Protein AF-A0A3N4ZP01-F1 (afdb_monomer)

Foldseek 3Di:
DDPPVPPVVQVVLLVVLLVLLVVLLVLLVVLLVVLVVVLVVVCVVCVPDPLNVLSVVLSVLLNVLSVVLNVLSVVLNVCSVVVHDSVVSLVVSLVVLVVSLVVNLVVLVVSLVVCCVVPVVCNVSSVVSSVSSVVVSVSSVVSSD

Radius of gyration: 19.32 Å; Cα contacts (8 Å, |Δi|>4): 95; chains: 1; bounding box: 47×22×63 Å

pLDDT: mean 72.9, std 6.25, range [49.72, 83.25]

Organism: NCBI:txid154117

Sequence (1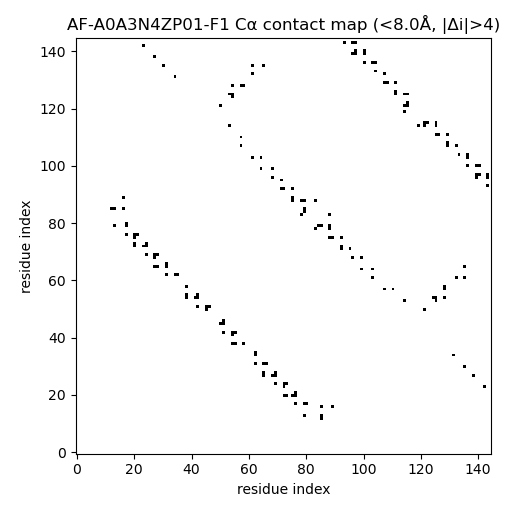45 aa):
MSTADQPDQVDQRAERATRALRTTLLATAGASVALGVLGLLVAVLTSGSSAMWPGVSLFAVGQLVALTAAALTWRGLRRVVAGAAPRTVTTAVRSWLGRLAVAELVLLVTVAGVWLLLRPEAVVAVVACVLVSAQLAALLHVLRR

Solvent-accessible surface area (backbone atoms only — not comparable to full-atom values): 7915 Å² total; per-residue (Å²): 135,84,77,81,71,56,64,67,56,51,54,54,51,47,52,52,51,49,52,52,43,49,51,50,42,51,50,46,51,52,49,48,49,54,50,50,54,50,50,49,51,51,46,64,77,34,68,91,46,97,72,42,63,67,52,52,53,56,46,53,51,49,51,53,52,44,52,51,52,42,51,49,46,51,53,40,46,54,41,43,76,73,69,43,64,54,66,64,43,52,54,50,47,42,54,48,45,54,50,48,35,51,53,49,51,52,51,49,53,51,53,45,51,54,43,46,73,75,40,59,91,46,43,68,56,47,50,51,51,50,54,56,47,48,50,52,37,49,49,45,53,58,75,58,106

Secondary structure (DSSP, 8-state):
---TTHHHHHHHHHHHHHHHHHHHHHHHHHHHHHHHHHHHHHHHHHTTSTTHHHHHHHHHHHHHHHHHHHHHHHHHHHHHHTT--HHHHHHHHHHHHHHHHHHHHHHHHHHHHHHHHH-GGGHHHHHHHHHHHHHHHHHHHHHT-

Nearest PDB structures (foldseek):
  1i49-assembly1_B  TM=3.142E-01  e=9.869E+00  Homo sapiens
  1i4d-assembly1_A  TM=2.568E-01  e=9.370E+00  Homo sapiens

Structure (mmCIF, N/CA/C/O backbone):
data_AF-A0A3N4ZP01-F1
#
_entry.id   AF-A0A3N4ZP01-F1
#
loop_
_atom_site.group_PDB
_atom_site.id
_atom_site.type_symbol
_atom_site.label_atom_id
_atom_site.label_alt_id
_atom_site.label_comp_id
_atom_site.label_asym_id
_atom_site.label_entity_id
_atom_site.label_seq_id
_atom_site.pdbx_PDB_ins_code
_atom_site.Cartn_x
_atom_site.Cartn_y
_atom_site.Cartn_z
_atom_site.occupancy
_atom_site.B_iso_or_equiv
_atom_site.auth_seq_id
_atom_site.auth_comp_id
_atom_site.auth_asym_id
_atom_site.auth_atom_id
_atom_site.pdbx_PDB_model_num
ATOM 1 N N . MET A 1 1 ? -25.469 -11.845 39.339 1.00 49.72 1 MET A N 1
ATOM 2 C CA . MET A 1 1 ? -25.139 -11.627 37.913 1.00 49.72 1 MET A CA 1
ATOM 3 C C . MET A 1 1 ? -24.417 -10.287 37.840 1.00 49.72 1 MET A C 1
ATOM 5 O O . MET A 1 1 ? -25.050 -9.272 38.088 1.00 49.72 1 MET A O 1
ATOM 9 N N . SER A 1 2 ? -23.085 -10.302 37.720 1.00 56.25 2 SER A N 1
ATOM 10 C CA . SER A 1 2 ? -22.217 -9.139 37.981 1.00 56.25 2 SER A CA 1
ATOM 11 C C . SER A 1 2 ? -22.173 -8.183 36.784 1.00 56.25 2 SER A C 1
ATOM 13 O O . 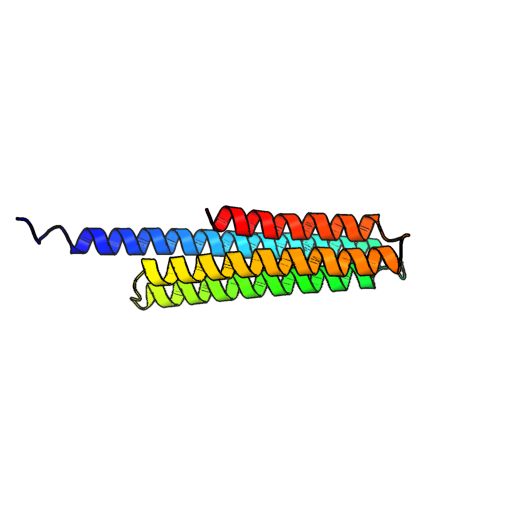SER A 1 2 ? -21.707 -8.561 35.714 1.00 56.25 2 SER A O 1
ATOM 15 N N . THR A 1 3 ? -22.661 -6.956 36.968 1.00 60.62 3 THR A N 1
ATOM 16 C CA . THR A 1 3 ? -22.592 -5.829 36.015 1.00 60.62 3 THR A CA 1
ATOM 17 C C . THR A 1 3 ? -21.357 -4.941 36.222 1.00 60.62 3 THR A C 1
ATOM 19 O O . THR A 1 3 ? -21.141 -4.011 35.452 1.00 60.62 3 THR A O 1
ATOM 22 N N . ALA A 1 4 ? -20.522 -5.231 37.226 1.00 58.31 4 ALA A N 1
ATOM 23 C CA . ALA A 1 4 ? -19.353 -4.419 37.573 1.00 58.31 4 ALA A CA 1
ATOM 24 C C . ALA A 1 4 ? -18.115 -4.676 36.687 1.00 58.31 4 ALA A C 1
ATOM 26 O O . ALA A 1 4 ? -17.191 -3.876 36.699 1.00 58.31 4 ALA A O 1
ATOM 27 N N . ASP A 1 5 ? -18.107 -5.744 35.883 1.00 56.69 5 ASP A N 1
ATOM 28 C CA . ASP A 1 5 ? -16.946 -6.169 35.074 1.00 56.69 5 ASP A CA 1
ATOM 29 C C . ASP A 1 5 ? -16.911 -5.541 33.656 1.00 56.69 5 ASP A C 1
ATOM 31 O O . ASP A 1 5 ? -16.123 -5.914 32.787 1.00 56.69 5 ASP A O 1
ATOM 35 N N . GLN A 1 6 ? -17.824 -4.605 33.374 1.00 62.03 6 GLN A N 1
ATOM 36 C CA . GLN A 1 6 ? -18.043 -4.032 32.042 1.00 62.03 6 GLN A CA 1
ATOM 37 C C . GLN A 1 6 ? -17.146 -2.838 31.640 1.00 62.03 6 GLN A C 1
ATOM 39 O O . GLN A 1 6 ? -16.806 -2.780 30.454 1.00 62.03 6 GLN A O 1
ATOM 44 N N . PRO A 1 7 ? -16.743 -1.902 32.530 1.00 64.06 7 PRO A N 1
ATOM 45 C CA . PRO A 1 7 ? -15.931 -0.750 32.123 1.00 64.06 7 PRO A CA 1
ATOM 46 C C . PRO A 1 7 ? -14.487 -1.150 31.777 1.00 64.06 7 PRO A C 1
ATOM 48 O O . PRO A 1 7 ? -14.006 -0.817 30.692 1.00 64.06 7 PRO A O 1
ATOM 51 N N . ASP A 1 8 ? -13.856 -1.996 32.596 1.00 74.62 8 ASP A N 1
ATOM 52 C CA . ASP A 1 8 ? -12.466 -2.431 32.391 1.00 74.62 8 ASP A CA 1
ATOM 53 C C . ASP A 1 8 ? -12.273 -3.201 31.071 1.00 74.62 8 ASP A C 1
ATOM 55 O O . ASP A 1 8 ? -11.244 -3.090 30.397 1.00 74.62 8 ASP A O 1
ATOM 59 N N . GLN A 1 9 ? -13.288 -3.955 30.631 1.00 74.75 9 GLN A N 1
ATOM 60 C CA . GLN A 1 9 ? -13.235 -4.676 29.357 1.00 74.75 9 GLN A CA 1
ATOM 61 C C . GLN A 1 9 ? -13.331 -3.757 28.132 1.00 74.75 9 GLN A C 1
ATOM 63 O O . GLN A 1 9 ? -12.814 -4.112 27.066 1.00 74.75 9 GLN A O 1
ATOM 68 N N . VAL A 1 10 ? -14.010 -2.610 28.232 1.00 74.38 10 VAL A N 1
ATOM 69 C CA . VAL A 1 10 ? -14.121 -1.651 27.120 1.00 74.38 10 VAL A CA 1
ATOM 70 C C . VAL A 1 10 ? -12.798 -0.914 26.944 1.00 74.38 10 VAL A C 1
ATOM 72 O O . VAL A 1 10 ? -12.296 -0.846 25.816 1.00 74.38 10 VAL A O 1
ATOM 75 N N . ASP A 1 11 ? -12.184 -0.484 28.044 1.00 78.81 11 ASP A N 1
ATOM 76 C CA . ASP A 1 11 ? -10.904 0.226 28.027 1.00 78.81 11 ASP A CA 1
ATOM 77 C C . ASP A 1 11 ? -9.773 -0.662 27.499 1.00 78.81 11 ASP A C 1
ATOM 79 O O . ASP A 1 11 ? -9.053 -0.278 26.571 1.00 78.81 11 ASP A O 1
ATOM 83 N N . GLN A 1 12 ? -9.699 -1.921 27.947 1.00 82.06 12 GLN A N 1
ATOM 84 C CA . GLN A 1 12 ? -8.726 -2.878 27.411 1.00 82.06 12 GLN A CA 1
ATOM 85 C C . GLN A 1 12 ? -8.899 -3.133 25.905 1.00 82.06 12 GLN A C 1
ATOM 87 O O . GLN A 1 12 ? -7.917 -3.355 25.189 1.00 82.06 12 GLN A O 1
ATOM 92 N N . ARG A 1 13 ? -10.134 -3.132 25.386 1.00 78.12 13 ARG A N 1
ATOM 93 C CA . ARG A 1 13 ? -10.393 -3.323 23.947 1.00 78.12 13 ARG A CA 1
ATOM 94 C C . ARG A 1 13 ? -9.986 -2.095 23.137 1.00 78.12 13 ARG A C 1
ATOM 96 O O . ARG A 1 13 ? -9.416 -2.259 22.055 1.00 78.12 13 ARG A O 1
ATOM 103 N N . ALA A 1 14 ? -10.253 -0.895 23.645 1.00 74.69 14 ALA A N 1
ATOM 104 C CA . ALA A 1 14 ? -9.846 0.356 23.013 1.00 74.69 14 ALA A CA 1
ATOM 105 C C . ALA A 1 14 ? -8.317 0.488 22.971 1.00 74.69 14 ALA A C 1
ATOM 107 O O . ALA A 1 14 ? -7.749 0.831 21.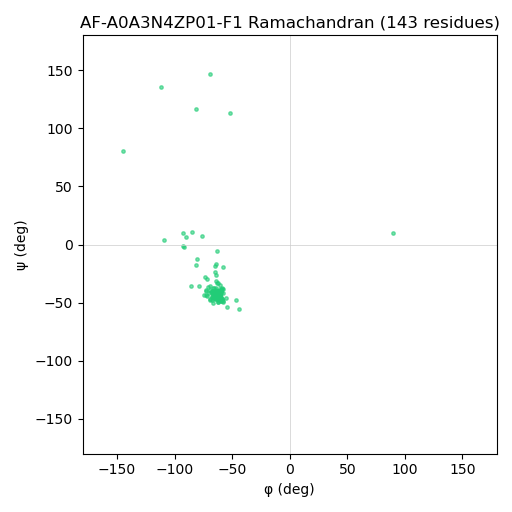929 1.00 74.69 14 ALA A O 1
ATOM 108 N N . GLU A 1 15 ? -7.632 0.125 24.054 1.00 81.88 15 GLU A N 1
ATOM 109 C CA . GLU A 1 15 ? -6.176 0.191 24.131 1.00 81.88 15 GLU A CA 1
ATOM 110 C C . GLU A 1 15 ? -5.504 -0.793 23.159 1.00 81.88 15 GLU A C 1
ATOM 112 O O . GLU A 1 15 ? -4.604 -0.412 22.402 1.00 81.88 15 GLU A O 1
ATOM 117 N N . ARG A 1 16 ? -5.994 -2.040 23.085 1.00 79.88 16 ARG A N 1
ATOM 118 C CA . ARG A 1 16 ? -5.511 -3.035 22.107 1.00 79.88 16 ARG A CA 1
ATOM 119 C C . ARG A 1 16 ? -5.725 -2.572 20.665 1.00 79.88 16 ARG A C 1
ATOM 121 O O . ARG A 1 16 ? -4.807 -2.684 19.853 1.00 79.88 16 ARG A O 1
ATOM 128 N N . ALA A 1 17 ? -6.900 -2.022 20.347 1.00 74.38 17 ALA A N 1
ATOM 129 C CA . ALA A 1 17 ? -7.195 -1.494 19.014 1.00 74.38 17 ALA A CA 1
ATOM 130 C C . ALA A 1 17 ? -6.278 -0.314 18.649 1.00 74.38 17 ALA A C 1
ATOM 132 O O . ALA A 1 17 ? -5.785 -0.231 17.526 1.00 74.38 17 ALA A O 1
ATOM 133 N N . THR A 1 18 ? -5.997 0.561 19.614 1.00 78.94 18 THR A N 1
ATOM 134 C CA . THR A 1 18 ? -5.102 1.711 19.439 1.00 78.94 18 THR A CA 1
ATOM 135 C C . TH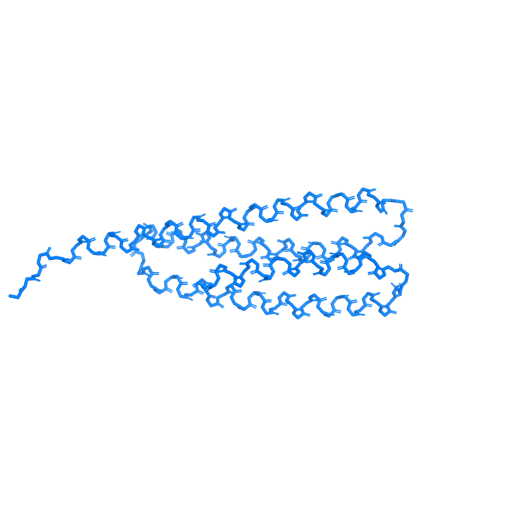R A 1 18 ? -3.662 1.262 19.193 1.00 78.94 18 THR A C 1
ATOM 137 O O . THR A 1 18 ? -3.025 1.751 18.260 1.00 78.94 18 THR A O 1
ATOM 140 N N . ARG A 1 19 ? -3.151 0.288 19.964 1.00 80.56 19 ARG A N 1
ATOM 141 C CA . ARG A 1 19 ? -1.811 -0.286 19.742 1.00 80.56 19 ARG A CA 1
ATOM 142 C C . ARG A 1 19 ? -1.697 -0.932 18.364 1.00 80.56 19 ARG A C 1
ATOM 144 O O . ARG A 1 19 ? -0.729 -0.650 17.666 1.00 80.56 19 ARG A O 1
ATOM 151 N N . ALA A 1 20 ? -2.696 -1.717 17.956 1.00 74.38 20 ALA A N 1
ATOM 152 C CA . ALA A 1 20 ? -2.733 -2.346 16.636 1.00 74.38 20 ALA A CA 1
ATOM 153 C C . ALA A 1 20 ? -2.743 -1.312 15.497 1.00 74.38 20 ALA A C 1
ATOM 155 O O . ALA A 1 20 ? -2.002 -1.448 14.529 1.00 74.38 20 ALA A O 1
ATOM 156 N N . LEU A 1 21 ? -3.529 -0.237 15.631 1.00 72.94 21 LEU A N 1
ATOM 157 C CA . LEU A 1 21 ? -3.559 0.845 14.643 1.00 72.94 21 LEU A CA 1
ATOM 158 C C . LEU A 1 21 ? -2.222 1.597 14.573 1.00 72.94 21 LEU A C 1
ATOM 160 O O . LEU A 1 21 ? -1.767 1.973 13.491 1.00 72.94 21 LEU A O 1
ATOM 164 N N . ARG A 1 22 ? -1.557 1.788 15.716 1.00 78.50 22 ARG A N 1
ATOM 165 C CA . ARG A 1 22 ? -0.260 2.468 15.795 1.00 78.50 22 ARG A CA 1
ATOM 166 C C . ARG A 1 22 ? 0.860 1.634 15.175 1.00 78.50 22 ARG A C 1
ATOM 168 O O . ARG A 1 22 ? 1.669 2.189 14.436 1.00 78.50 22 ARG A O 1
ATOM 175 N N . THR A 1 23 ? 0.885 0.321 15.405 1.00 79.06 23 THR A N 1
ATOM 176 C CA . THR A 1 23 ? 1.843 -0.576 14.743 1.00 79.06 23 THR A CA 1
ATOM 177 C C . THR A 1 23 ? 1.594 -0.644 13.243 1.00 79.06 23 THR A C 1
ATOM 179 O O . THR A 1 23 ? 2.554 -0.536 12.486 1.00 79.06 23 THR A O 1
ATOM 182 N N . THR A 1 24 ? 0.336 -0.713 12.788 1.00 71.38 24 THR A N 1
ATOM 183 C CA . THR A 1 24 ? 0.037 -0.639 11.348 1.00 71.38 24 THR A CA 1
ATOM 184 C C . THR A 1 24 ? 0.500 0.668 10.725 1.00 71.38 24 THR A C 1
ATOM 186 O O . THR A 1 24 ? 1.046 0.644 9.625 1.00 71.38 24 THR A O 1
ATOM 189 N N . LEU A 1 25 ? 0.333 1.794 11.425 1.00 71.88 25 LEU A N 1
ATOM 190 C CA . LEU A 1 25 ? 0.750 3.109 10.945 1.00 71.88 25 LEU A CA 1
ATOM 191 C C . LEU A 1 25 ? 2.276 3.217 10.855 1.00 71.88 25 LEU A C 1
ATOM 193 O O . LEU A 1 25 ? 2.795 3.681 9.848 1.00 71.88 25 LEU A O 1
ATOM 197 N N . LEU A 1 26 ? 2.999 2.754 11.880 1.00 74.19 26 LEU A N 1
ATOM 198 C CA . LEU A 1 26 ? 4.464 2.728 11.867 1.00 74.19 26 LEU A CA 1
ATOM 199 C C . LEU A 1 26 ? 4.999 1.784 10.787 1.00 74.19 26 LEU A C 1
ATOM 201 O O . LEU A 1 26 ? 5.949 2.136 10.097 1.00 74.19 26 LEU A O 1
ATOM 205 N N . ALA A 1 27 ? 4.365 0.625 10.595 1.00 73.06 27 ALA A N 1
ATOM 206 C CA . ALA A 1 27 ? 4.731 -0.319 9.547 1.00 73.06 27 ALA A CA 1
ATOM 207 C C . ALA A 1 27 ? 4.500 0.266 8.145 1.00 73.06 27 ALA A C 1
ATOM 209 O O . ALA A 1 27 ? 5.388 0.191 7.303 1.00 73.06 27 ALA A O 1
ATOM 210 N N . THR A 1 28 ? 3.347 0.902 7.897 1.00 68.81 28 THR A N 1
ATOM 211 C CA . THR A 1 28 ? 3.071 1.560 6.604 1.00 68.81 28 THR A CA 1
ATOM 212 C C . THR A 1 28 ? 3.968 2.772 6.372 1.00 68.81 28 THR A C 1
ATOM 214 O O . THR A 1 28 ? 4.462 2.946 5.260 1.00 68.81 28 THR A O 1
ATOM 217 N N . ALA A 1 29 ? 4.240 3.580 7.398 1.00 68.56 29 ALA A N 1
ATOM 218 C CA . ALA A 1 29 ? 5.171 4.702 7.298 1.00 68.56 29 ALA A CA 1
ATOM 219 C C . ALA A 1 29 ? 6.602 4.222 7.008 1.00 68.56 29 ALA A C 1
ATOM 221 O O . ALA A 1 29 ? 7.236 4.717 6.080 1.00 68.56 29 ALA A O 1
ATOM 222 N N . GLY A 1 30 ? 7.083 3.213 7.741 1.00 69.94 30 GLY A N 1
ATOM 223 C CA . GLY A 1 30 ? 8.399 2.611 7.530 1.00 69.94 30 GLY A CA 1
ATOM 224 C C . GLY A 1 30 ? 8.537 1.995 6.140 1.00 69.94 30 GLY A C 1
ATOM 225 O O . GLY A 1 30 ? 9.521 2.254 5.451 1.00 69.94 30 GLY A O 1
ATOM 226 N N . ALA A 1 31 ? 7.516 1.267 5.682 1.00 66.06 31 ALA A N 1
ATOM 227 C CA . ALA A 1 31 ? 7.475 0.738 4.325 1.00 66.06 31 ALA A CA 1
ATOM 228 C C . ALA A 1 31 ? 7.498 1.861 3.280 1.00 66.06 31 ALA A C 1
ATOM 230 O O . ALA A 1 31 ? 8.279 1.793 2.343 1.00 66.06 31 ALA A O 1
ATOM 231 N N . SER A 1 32 ? 6.728 2.936 3.470 1.00 68.06 32 SER A N 1
ATOM 232 C CA . SER A 1 32 ? 6.723 4.086 2.552 1.00 68.06 32 SER A CA 1
ATOM 233 C C . SER A 1 32 ? 8.099 4.748 2.436 1.00 68.06 32 SER A C 1
ATOM 235 O O . SER A 1 32 ? 8.507 5.120 1.339 1.00 68.06 32 SER A O 1
ATOM 237 N N . VAL A 1 33 ? 8.826 4.877 3.552 1.00 69.25 33 VAL A N 1
ATOM 238 C CA . VAL A 1 33 ? 10.188 5.433 3.571 1.00 69.25 33 VAL A CA 1
ATOM 239 C C . VAL A 1 33 ? 11.175 4.487 2.892 1.00 69.25 33 VAL A C 1
ATOM 241 O O . VAL A 1 33 ? 11.945 4.933 2.047 1.00 69.25 33 VAL A O 1
ATOM 244 N N . ALA A 1 34 ? 11.135 3.191 3.210 1.00 69.75 34 ALA A N 1
ATOM 245 C CA . ALA A 1 34 ? 12.010 2.195 2.593 1.00 69.75 34 ALA A CA 1
ATOM 246 C C . ALA A 1 34 ? 11.798 2.123 1.073 1.00 69.75 34 ALA A C 1
ATOM 248 O O . ALA A 1 34 ? 12.763 2.157 0.312 1.00 69.75 34 ALA A O 1
ATOM 249 N N . LEU A 1 35 ? 10.534 2.120 0.637 1.00 65.88 35 LEU A N 1
ATOM 250 C CA . LEU A 1 35 ? 10.157 2.241 -0.768 1.00 65.88 35 LEU A CA 1
ATOM 251 C C . LEU A 1 35 ? 10.709 3.547 -1.350 1.00 65.88 35 LEU A C 1
ATOM 253 O O . LEU A 1 35 ? 11.388 3.500 -2.367 1.00 65.88 35 LEU A O 1
ATOM 257 N N . GLY A 1 36 ? 10.496 4.686 -0.675 1.00 65.56 36 GLY A N 1
ATOM 258 C CA . GLY A 1 36 ? 11.054 6.010 -1.002 1.00 65.56 36 GLY A CA 1
ATOM 259 C C . GLY A 1 36 ? 12.536 5.975 -1.361 1.00 65.56 36 GLY A C 1
ATOM 260 O O . GLY A 1 36 ? 12.937 6.402 -2.443 1.00 65.56 36 GLY A O 1
ATOM 261 N N . VAL A 1 37 ? 13.336 5.426 -0.450 1.00 72.12 37 VAL A N 1
ATOM 262 C CA . VAL A 1 37 ? 14.790 5.305 -0.589 1.00 72.12 37 VAL A CA 1
ATOM 263 C C . VAL A 1 37 ? 15.159 4.386 -1.751 1.00 72.12 37 VAL A C 1
ATOM 265 O O . VAL A 1 37 ? 16.053 4.714 -2.528 1.00 72.12 37 VAL A O 1
ATOM 268 N N . LEU A 1 38 ? 14.454 3.265 -1.912 1.00 67.69 38 LEU A N 1
ATOM 269 C CA . LEU A 1 38 ? 14.713 2.324 -2.996 1.00 67.69 38 LEU A CA 1
ATOM 270 C C . LEU A 1 38 ? 14.375 2.922 -4.372 1.00 67.69 38 LEU A C 1
ATOM 272 O O . LEU A 1 38 ? 15.153 2.781 -5.310 1.00 67.69 38 LEU A O 1
ATOM 276 N N . GLY A 1 39 ? 13.251 3.635 -4.485 1.00 65.44 39 GLY A N 1
ATOM 277 C CA . GLY A 1 39 ? 12.862 4.353 -5.700 1.00 65.44 39 GLY A CA 1
ATOM 278 C C . GLY A 1 39 ? 13.856 5.452 -6.060 1.00 65.44 39 GLY A C 1
ATOM 279 O O . GLY A 1 39 ? 14.227 5.584 -7.224 1.00 65.44 39 GLY A O 1
ATOM 280 N N . LEU A 1 40 ? 14.357 6.184 -5.059 1.00 69.00 40 LEU A N 1
ATOM 281 C CA . LEU A 1 40 ? 15.414 7.176 -5.248 1.00 69.00 40 LEU A CA 1
ATOM 282 C C . LEU A 1 40 ? 16.715 6.524 -5.738 1.00 69.00 40 LEU A C 1
ATOM 284 O O . LEU A 1 40 ? 17.319 7.019 -6.683 1.00 69.00 40 LEU A O 1
ATOM 288 N N . LEU A 1 41 ? 17.125 5.399 -5.146 1.00 72.12 41 LEU A N 1
ATOM 289 C CA . LEU A 1 41 ? 18.294 4.628 -5.583 1.00 72.12 41 LEU A CA 1
ATOM 290 C C . LEU A 1 41 ? 18.154 4.163 -7.035 1.00 72.12 41 LEU A C 1
ATOM 292 O O . LEU A 1 41 ? 19.075 4.354 -7.824 1.00 72.12 41 LEU A O 1
ATOM 296 N N . VAL A 1 42 ? 16.997 3.609 -7.409 1.00 67.88 42 VAL A N 1
ATOM 297 C CA . VAL A 1 42 ? 16.718 3.194 -8.792 1.00 67.88 42 VAL A CA 1
ATOM 298 C C . VAL A 1 42 ? 16.742 4.398 -9.732 1.00 67.88 42 VAL A C 1
ATOM 300 O O . VAL A 1 42 ? 17.354 4.317 -10.794 1.00 67.88 42 VAL A O 1
ATOM 303 N N . ALA A 1 43 ? 16.145 5.528 -9.349 1.00 67.81 43 ALA A N 1
ATOM 304 C CA . ALA A 1 43 ? 16.183 6.758 -10.136 1.00 67.81 43 ALA A CA 1
ATOM 305 C C . ALA A 1 43 ? 17.625 7.258 -10.327 1.00 67.81 43 ALA A C 1
ATOM 307 O O . ALA A 1 43 ? 18.039 7.537 -11.446 1.00 67.81 43 ALA A O 1
ATOM 308 N N . VAL A 1 44 ? 18.438 7.296 -9.271 1.00 74.69 44 VAL A N 1
ATOM 309 C CA . VAL A 1 44 ? 19.849 7.702 -9.370 1.00 74.69 44 VAL A CA 1
ATOM 310 C C . VAL A 1 44 ? 20.627 6.758 -10.292 1.00 74.69 44 VAL A C 1
ATOM 312 O O . VAL A 1 44 ? 21.308 7.229 -11.203 1.00 74.69 44 VAL A O 1
ATOM 315 N N . LEU A 1 45 ? 20.459 5.441 -10.129 1.00 72.12 45 LEU A N 1
ATOM 316 C CA . LEU A 1 45 ? 21.115 4.416 -10.950 1.00 72.12 45 LEU A CA 1
ATOM 317 C C . LEU A 1 45 ? 20.675 4.433 -12.424 1.00 72.12 45 LEU A C 1
ATOM 319 O O . LEU A 1 45 ? 21.418 3.970 -13.285 1.00 72.12 45 LEU A O 1
ATOM 323 N N . THR A 1 46 ? 19.489 4.966 -12.729 1.00 67.69 46 THR A N 1
ATOM 324 C CA . THR A 1 46 ? 18.914 4.993 -14.089 1.00 67.69 46 THR A CA 1
ATOM 325 C C . THR A 1 46 ? 18.885 6.383 -14.727 1.00 67.69 46 THR A C 1
ATOM 327 O O . THR A 1 46 ? 18.412 6.522 -15.853 1.00 67.69 46 THR A O 1
ATOM 330 N N . SER A 1 47 ? 19.442 7.400 -14.061 1.00 68.19 47 SER A N 1
ATOM 331 C CA . SER A 1 47 ? 19.414 8.815 -14.473 1.00 68.19 47 SER A CA 1
ATOM 332 C C . SER A 1 47 ? 20.021 9.121 -15.849 1.00 68.19 47 SER A C 1
ATOM 334 O O . SER A 1 47 ? 19.689 10.141 -16.446 1.00 68.19 47 SER A O 1
ATOM 336 N N . GLY A 1 48 ? 20.852 8.227 -16.392 1.00 69.88 48 GLY A N 1
ATOM 337 C CA . GLY A 1 48 ? 21.417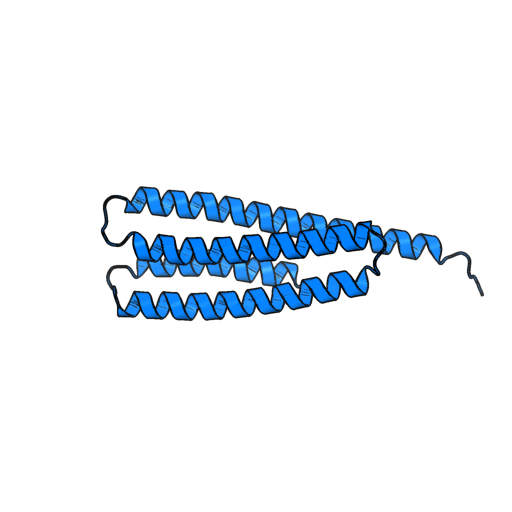 8.335 -17.743 1.00 69.88 48 GLY A CA 1
ATOM 338 C C . GLY A 1 48 ? 20.624 7.623 -18.848 1.00 69.88 48 GLY A C 1
ATOM 339 O O . GLY A 1 48 ? 21.043 7.657 -20.002 1.00 69.88 48 GLY A O 1
ATOM 340 N N . SER A 1 49 ? 19.514 6.950 -18.529 1.00 68.12 49 SER A N 1
ATOM 341 C CA . SER A 1 49 ? 18.764 6.121 -19.478 1.00 68.12 49 SER A CA 1
ATOM 342 C C . SER A 1 49 ? 17.398 6.721 -19.809 1.00 68.12 49 SER A C 1
ATOM 344 O O . SER A 1 49 ? 16.630 7.099 -18.926 1.00 68.12 49 SER A O 1
ATOM 346 N N . SER A 1 50 ? 17.025 6.721 -21.092 1.00 64.19 50 SER A N 1
ATOM 347 C CA . SER A 1 50 ? 15.676 7.100 -21.547 1.00 64.19 50 SER A CA 1
ATOM 348 C C . SER A 1 50 ? 14.568 6.162 -21.027 1.00 64.19 50 SER A C 1
ATOM 350 O O . SER A 1 50 ? 13.383 6.445 -21.202 1.00 64.19 50 SER A O 1
ATOM 352 N N . ALA A 1 51 ? 14.938 5.077 -20.335 1.00 61.31 51 ALA A N 1
ATOM 353 C CA . ALA A 1 51 ? 14.049 4.133 -19.660 1.00 61.31 51 ALA A CA 1
ATOM 354 C C . ALA A 1 51 ? 13.620 4.552 -18.232 1.00 61.31 51 ALA A C 1
ATOM 356 O O . ALA A 1 51 ? 13.032 3.748 -17.512 1.00 61.31 51 ALA A O 1
ATOM 357 N N . MET A 1 52 ? 13.883 5.793 -17.804 1.00 67.62 52 MET A N 1
ATOM 358 C CA . MET A 1 52 ? 13.593 6.268 -16.440 1.00 67.62 52 MET A CA 1
ATOM 359 C C . MET A 1 52 ? 12.085 6.414 -16.131 1.00 67.62 52 MET A C 1
ATOM 361 O O . MET A 1 52 ? 11.626 6.118 -15.027 1.00 67.62 52 MET A O 1
ATOM 365 N N . TRP A 1 53 ? 11.292 6.833 -17.121 1.00 70.19 53 TRP A N 1
ATOM 366 C CA . TRP A 1 53 ? 9.850 7.097 -16.990 1.00 70.19 53 TRP A CA 1
ATOM 367 C C . TRP A 1 53 ? 8.990 5.905 -16.509 1.00 70.19 53 TRP A C 1
ATOM 369 O O . TRP A 1 53 ? 8.123 6.116 -15.651 1.00 70.19 53 TRP A O 1
ATOM 379 N N . PRO A 1 54 ? 9.207 4.661 -16.988 1.00 66.25 54 PRO A N 1
ATOM 380 C CA . PRO A 1 54 ? 8.513 3.485 -16.464 1.00 66.25 54 PRO A CA 1
ATOM 381 C C . PRO A 1 54 ? 8.677 3.297 -14.956 1.00 66.25 54 PRO A C 1
ATOM 383 O O . PRO A 1 54 ? 7.696 3.085 -14.245 1.00 66.25 54 PRO A O 1
ATOM 386 N N . GLY A 1 55 ? 9.910 3.425 -14.458 1.00 65.00 55 GLY A N 1
ATOM 387 C CA . GLY A 1 55 ? 10.208 3.249 -13.039 1.00 65.00 55 GLY A CA 1
ATOM 388 C C . GLY A 1 55 ? 9.551 4.327 -12.183 1.00 65.00 55 GLY A C 1
ATOM 389 O O . GLY A 1 55 ? 8.901 4.017 -11.190 1.00 65.00 55 GLY A O 1
ATOM 390 N N . VAL A 1 56 ? 9.640 5.591 -12.609 1.00 70.69 56 VAL A N 1
ATOM 391 C CA . VAL A 1 56 ? 9.058 6.729 -11.876 1.00 70.69 56 VAL A CA 1
ATOM 392 C C . VAL A 1 56 ? 7.533 6.628 -11.787 1.00 70.69 56 VAL A C 1
ATOM 394 O O . VAL A 1 56 ? 6.965 6.875 -10.725 1.00 70.69 56 VAL A O 1
ATOM 397 N N . SER A 1 57 ? 6.860 6.237 -12.872 1.00 71.25 57 SER A N 1
ATOM 398 C CA . SER A 1 57 ? 5.395 6.116 -12.894 1.00 71.25 57 SER A CA 1
ATOM 399 C C . SER A 1 57 ? 4.883 4.976 -12.005 1.00 71.25 57 SER A C 1
ATOM 401 O O . SER A 1 57 ? 3.969 5.195 -11.209 1.00 71.25 57 SER A O 1
ATOM 403 N N . LEU A 1 58 ? 5.507 3.794 -12.061 1.00 67.25 58 LEU A N 1
ATOM 404 C CA . LEU A 1 58 ? 5.202 2.675 -11.156 1.00 67.25 58 LEU A CA 1
ATOM 405 C C . LEU A 1 58 ? 5.462 3.039 -9.689 1.00 67.25 58 LEU A C 1
ATOM 407 O O . LEU A 1 58 ? 4.656 2.729 -8.810 1.00 67.25 58 LEU A O 1
ATOM 411 N N . PHE A 1 59 ? 6.561 3.744 -9.434 1.00 71.00 59 PHE A N 1
ATOM 412 C CA . PHE A 1 59 ? 6.939 4.165 -8.095 1.00 71.00 59 PHE A CA 1
ATOM 413 C C . PHE A 1 59 ? 5.959 5.184 -7.496 1.00 71.00 59 PHE A C 1
ATOM 415 O O . PHE A 1 59 ? 5.506 5.026 -6.360 1.00 71.00 59 PHE A O 1
ATOM 422 N N . ALA A 1 60 ? 5.576 6.197 -8.279 1.00 74.69 60 ALA A N 1
ATOM 423 C CA . ALA A 1 60 ? 4.605 7.209 -7.871 1.00 74.69 60 ALA A CA 1
ATOM 424 C C . ALA A 1 60 ? 3.243 6.585 -7.533 1.00 74.69 60 ALA A C 1
ATOM 426 O O . ALA A 1 60 ? 2.608 6.971 -6.549 1.00 74.69 60 ALA A O 1
ATOM 427 N N . VAL A 1 61 ? 2.819 5.582 -8.307 1.00 72.62 61 VAL A N 1
ATOM 428 C CA . VAL A 1 61 ? 1.597 4.816 -8.041 1.00 72.62 61 VAL A CA 1
ATOM 429 C C . VAL A 1 61 ? 1.687 4.077 -6.703 1.00 72.62 61 VAL A C 1
ATOM 431 O O . VAL A 1 61 ? 0.787 4.222 -5.874 1.00 72.62 61 VAL A O 1
ATOM 434 N N . GLY A 1 62 ? 2.780 3.347 -6.452 1.00 68.94 62 GLY A N 1
ATOM 435 C CA . GLY A 1 62 ? 2.989 2.643 -5.180 1.00 68.94 62 GLY A CA 1
ATOM 436 C C . GLY A 1 62 ? 2.999 3.589 -3.972 1.00 68.94 62 GLY A C 1
ATOM 437 O O . GLY A 1 62 ? 2.371 3.312 -2.950 1.00 68.94 62 GLY A O 1
ATOM 438 N N . GLN A 1 63 ? 3.629 4.762 -4.098 1.00 75.31 63 GLN A N 1
ATOM 439 C CA . GLN A 1 63 ? 3.601 5.784 -3.045 1.00 75.31 63 GLN A CA 1
ATOM 440 C C . GLN A 1 63 ? 2.199 6.348 -2.793 1.00 75.31 63 GLN A C 1
ATOM 442 O O . GLN A 1 63 ? 1.816 6.534 -1.637 1.00 75.31 63 GLN A O 1
ATOM 447 N N . LEU A 1 64 ? 1.413 6.603 -3.842 1.00 77.69 64 LEU A N 1
ATOM 448 C CA . LEU A 1 64 ? 0.026 7.059 -3.714 1.00 77.69 64 LEU A CA 1
ATOM 449 C C . LEU A 1 64 ? -0.831 6.047 -2.942 1.00 77.69 64 LEU A C 1
ATOM 451 O O . LEU A 1 64 ? -1.611 6.425 -2.060 1.00 77.69 64 LEU A O 1
ATOM 455 N N . VAL A 1 65 ? -0.656 4.754 -3.218 1.00 73.81 65 VAL A N 1
ATOM 456 C CA . VAL A 1 65 ? -1.345 3.689 -2.479 1.00 73.81 65 VAL A CA 1
ATOM 457 C C . VAL A 1 65 ? -0.888 3.643 -1.018 1.00 73.81 65 VAL A C 1
ATOM 459 O O . VAL A 1 65 ? -1.720 3.608 -0.108 1.00 73.81 65 VAL A O 1
ATOM 462 N N . ALA A 1 66 ? 0.416 3.735 -0.759 1.00 70.81 66 ALA A N 1
ATOM 463 C CA . ALA A 1 66 ? 0.941 3.747 0.604 1.00 70.81 66 ALA A CA 1
ATOM 464 C C . ALA A 1 66 ? 0.412 4.943 1.424 1.00 70.81 66 ALA A C 1
ATOM 466 O O . ALA A 1 66 ? -0.033 4.780 2.564 1.00 70.81 66 ALA A O 1
ATOM 467 N N . LEU A 1 67 ? 0.374 6.138 0.823 1.00 75.62 67 LEU A N 1
ATOM 468 C CA . LEU A 1 67 ? -0.159 7.353 1.446 1.00 75.62 67 LEU A CA 1
ATOM 469 C C . LEU A 1 67 ? -1.658 7.244 1.738 1.00 75.62 67 LEU A C 1
ATOM 471 O O . LEU A 1 67 ? -2.111 7.643 2.814 1.00 75.62 67 LEU A O 1
ATOM 475 N N . THR A 1 68 ? -2.439 6.682 0.814 1.00 78.06 68 THR A N 1
ATOM 476 C CA . THR A 1 68 ? -3.879 6.477 1.033 1.00 78.06 68 THR A CA 1
ATOM 477 C C . THR A 1 68 ? -4.144 5.451 2.136 1.00 78.06 68 THR A C 1
ATOM 479 O O . THR A 1 68 ? -4.995 5.696 2.997 1.00 78.06 68 THR A O 1
ATOM 482 N N . ALA A 1 69 ? -3.374 4.361 2.196 1.00 74.00 69 ALA A N 1
ATOM 483 C CA . ALA A 1 69 ? -3.436 3.389 3.287 1.00 74.00 69 ALA A CA 1
ATOM 484 C C . ALA A 1 69 ? -3.079 4.021 4.648 1.00 74.00 69 ALA A C 1
ATOM 486 O O . ALA A 1 69 ? -3.805 3.833 5.633 1.00 74.00 69 ALA A O 1
ATOM 487 N N . ALA A 1 70 ? -2.018 4.831 4.705 1.00 72.25 70 ALA A N 1
ATOM 488 C CA . ALA A 1 70 ? -1.620 5.553 5.913 1.00 72.25 70 ALA A CA 1
ATOM 489 C C . ALA A 1 70 ? -2.702 6.552 6.364 1.00 72.25 70 ALA A C 1
ATOM 491 O O . ALA A 1 70 ? -3.076 6.578 7.539 1.00 72.25 70 ALA A O 1
ATOM 492 N N . ALA A 1 71 ? -3.278 7.321 5.433 1.00 77.19 71 ALA A N 1
ATOM 493 C CA . ALA A 1 71 ? -4.338 8.287 5.721 1.00 77.19 71 ALA A CA 1
ATOM 494 C C . ALA A 1 71 ? -5.616 7.620 6.256 1.00 77.19 71 ALA A C 1
ATOM 496 O O . ALA A 1 71 ? -6.246 8.133 7.187 1.00 77.19 71 ALA A O 1
ATOM 497 N N . LEU A 1 72 ? -5.998 6.464 5.704 1.00 79.25 72 LEU A N 1
ATOM 498 C CA . LEU A 1 72 ? -7.138 5.679 6.187 1.00 79.25 72 LEU A CA 1
ATOM 499 C C . LEU A 1 72 ? -6.888 5.118 7.588 1.00 79.25 72 LEU A C 1
ATOM 501 O O . LEU A 1 72 ? -7.761 5.221 8.451 1.00 79.25 72 LEU A O 1
ATOM 505 N N . THR A 1 73 ? -5.688 4.591 7.834 1.00 76.56 73 THR A N 1
ATOM 506 C CA . THR A 1 73 ? -5.281 4.068 9.146 1.00 76.56 73 THR A CA 1
ATOM 507 C C . THR A 1 73 ? -5.272 5.180 10.199 1.00 76.56 73 THR A C 1
ATOM 509 O O . THR A 1 73 ? -5.826 5.019 11.287 1.00 76.56 73 THR A O 1
ATOM 512 N N . TRP A 1 74 ? -4.751 6.359 9.848 1.00 77.38 74 TRP A N 1
ATOM 513 C CA . TRP A 1 74 ? -4.752 7.549 10.699 1.00 77.38 74 TRP A CA 1
ATOM 514 C C . TRP A 1 74 ? -6.164 8.066 11.005 1.00 77.38 74 TRP A C 1
ATOM 516 O O . TRP A 1 74 ? -6.483 8.384 12.152 1.00 77.38 74 TRP A O 1
ATOM 526 N N . ARG A 1 75 ? -7.049 8.114 10.000 1.00 81.44 75 ARG A N 1
ATOM 527 C CA . ARG A 1 75 ? -8.467 8.461 10.197 1.00 81.44 75 ARG A CA 1
ATOM 528 C C . ARG A 1 75 ? -9.173 7.458 11.109 1.00 81.44 75 ARG A C 1
ATOM 530 O O . ARG A 1 75 ? -9.965 7.873 11.953 1.00 81.44 75 ARG A O 1
ATOM 537 N N . GLY A 1 76 ? -8.874 6.167 10.963 1.00 75.88 76 GLY A N 1
ATOM 538 C CA . GLY A 1 76 ? -9.360 5.120 11.860 1.00 75.88 76 GLY A CA 1
ATOM 539 C C . GLY A 1 76 ? -8.915 5.359 13.302 1.00 75.88 76 GLY A C 1
ATOM 540 O O . GLY A 1 76 ? -9.749 5.395 14.203 1.00 75.88 76 GLY A O 1
ATOM 541 N N . LEU A 1 77 ? -7.626 5.633 13.507 1.00 77.06 77 LEU A N 1
ATOM 542 C CA . LEU A 1 77 ? -7.061 5.949 14.820 1.00 77.06 77 LEU A CA 1
ATOM 543 C C . LEU A 1 77 ? -7.739 7.164 15.464 1.00 77.06 77 LEU A C 1
ATOM 545 O O . LEU A 1 77 ? -8.193 7.070 16.601 1.00 77.06 77 LEU A O 1
ATOM 549 N N . ARG A 1 78 ? -7.893 8.275 14.728 1.00 82.31 78 ARG A N 1
ATOM 550 C CA . ARG A 1 78 ? -8.586 9.470 15.245 1.00 82.31 78 ARG A CA 1
ATOM 551 C C . ARG A 1 78 ? -10.024 9.178 15.662 1.00 82.31 78 ARG A C 1
ATOM 553 O O . ARG A 1 78 ? -10.470 9.709 16.670 1.00 82.31 78 ARG A O 1
ATOM 560 N N . ARG A 1 79 ? -10.749 8.338 14.915 1.00 80.44 79 ARG A N 1
ATOM 561 C CA . ARG A 1 79 ? -12.127 7.959 15.268 1.00 80.44 79 ARG A CA 1
ATOM 562 C C . ARG A 1 79 ? -12.195 7.123 16.543 1.00 80.44 79 ARG A C 1
ATOM 564 O O . ARG A 1 79 ? -13.079 7.371 17.351 1.00 80.44 79 ARG A O 1
ATOM 571 N N . VAL A 1 80 ? -11.278 6.174 16.737 1.00 78.69 80 VAL A N 1
ATOM 572 C CA . VAL A 1 80 ? -11.218 5.376 17.977 1.00 78.69 80 VAL A CA 1
ATOM 573 C C . VAL A 1 80 ? -10.887 6.267 19.176 1.00 78.69 80 VAL A C 1
ATOM 575 O O . VAL A 1 80 ? -11.558 6.173 20.196 1.00 78.69 80 VAL A O 1
ATOM 578 N N . VAL A 1 81 ? -9.925 7.186 19.032 1.00 79.94 81 VAL A N 1
ATOM 579 C CA . VAL A 1 81 ? -9.578 8.164 20.083 1.00 79.94 81 VAL A CA 1
ATOM 580 C C . VAL A 1 81 ? -10.744 9.112 20.389 1.00 79.94 81 VAL A C 1
ATOM 582 O O . VAL A 1 81 ? -10.941 9.484 21.537 1.00 79.94 81 VAL A O 1
ATOM 585 N N . ALA A 1 82 ? -11.560 9.455 19.389 1.00 83.25 82 ALA A N 1
ATOM 586 C CA . ALA A 1 82 ? -12.779 10.247 19.564 1.00 83.25 82 ALA A CA 1
ATOM 587 C C . ALA A 1 82 ? -13.967 9.455 20.162 1.00 83.25 82 ALA A C 1
ATOM 589 O O . ALA A 1 82 ? -15.080 9.972 20.193 1.00 83.25 82 ALA A O 1
ATOM 590 N N . GLY A 1 83 ? -13.761 8.208 20.603 1.00 78.94 83 GLY A N 1
ATOM 591 C CA . GLY A 1 83 ? -14.783 7.393 21.270 1.00 78.94 83 GLY A CA 1
ATOM 592 C C . GLY A 1 83 ? -15.654 6.538 20.343 1.00 78.94 83 GLY A C 1
ATOM 593 O O . GLY A 1 83 ? -16.647 5.965 20.788 1.00 78.94 83 GLY A O 1
ATOM 594 N N . ALA A 1 84 ? -15.320 6.415 19.054 1.00 81.50 84 ALA A N 1
ATOM 595 C CA . ALA A 1 84 ? -16.066 5.540 18.150 1.00 81.50 84 ALA A CA 1
ATOM 596 C C . ALA A 1 84 ? -15.845 4.052 18.477 1.00 81.50 84 ALA A C 1
ATOM 598 O O . ALA A 1 84 ? -14.743 3.633 18.831 1.00 81.50 84 ALA A O 1
ATOM 599 N N . ALA A 1 85 ? -16.881 3.234 18.254 1.00 80.50 85 ALA A N 1
ATOM 600 C CA . ALA A 1 85 ? -16.854 1.792 18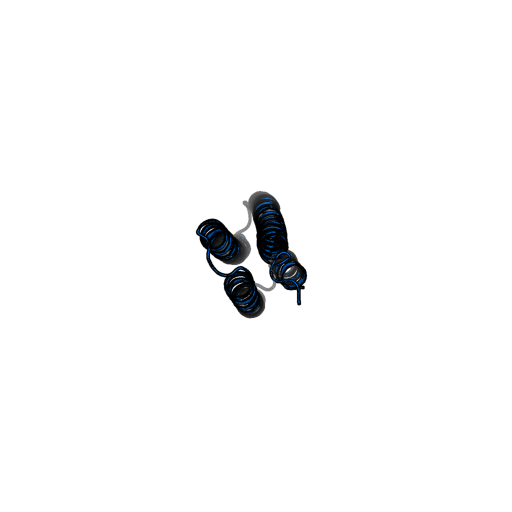.494 1.00 80.50 85 ALA A CA 1
ATOM 601 C C . ALA A 1 85 ? -15.643 1.111 17.802 1.00 80.50 85 ALA A C 1
ATOM 603 O O . ALA A 1 85 ? -15.608 1.028 16.565 1.00 80.50 85 ALA A O 1
ATOM 604 N N . PRO A 1 86 ? -14.672 0.563 18.566 1.00 77.75 86 PRO A N 1
ATOM 605 C CA . PRO A 1 86 ? -13.403 0.073 18.019 1.00 77.75 86 PRO A CA 1
ATOM 606 C C . PRO A 1 86 ? -13.572 -1.027 16.969 1.00 77.75 86 PRO A C 1
ATOM 608 O O . PRO A 1 86 ? -12.860 -1.049 15.964 1.00 77.75 86 PRO A O 1
ATOM 611 N N . ARG A 1 87 ? -14.553 -1.922 17.158 1.00 77.38 87 ARG A N 1
ATOM 612 C CA . ARG A 1 87 ? -14.862 -3.005 16.208 1.00 77.38 87 ARG A CA 1
ATOM 613 C C . ARG A 1 87 ? -15.298 -2.468 14.849 1.00 77.38 87 ARG A C 1
ATOM 615 O O . ARG A 1 87 ? -14.762 -2.897 13.834 1.00 77.38 87 ARG A O 1
ATOM 622 N N . THR A 1 88 ? -16.220 -1.513 14.807 1.00 80.00 88 THR A N 1
ATOM 623 C CA . THR A 1 88 ? -16.734 -0.977 13.539 1.00 80.00 88 THR A CA 1
ATOM 624 C C . THR A 1 88 ? -15.630 -0.266 12.759 1.00 80.00 88 THR A C 1
ATOM 626 O O . THR A 1 88 ? -15.488 -0.469 11.554 1.00 80.00 88 THR A O 1
ATOM 629 N N . VAL A 1 89 ? -14.788 0.509 13.453 1.00 79.38 89 VAL A N 1
ATOM 630 C CA . VAL A 1 89 ? -13.686 1.248 12.824 1.00 79.38 89 VAL A CA 1
ATOM 631 C C . VAL A 1 89 ? -12.592 0.313 12.309 1.00 79.38 89 VAL A C 1
ATOM 633 O O . VAL A 1 89 ? -12.188 0.433 11.153 1.00 79.38 89 VAL A O 1
ATOM 636 N N . THR A 1 90 ? -12.138 -0.644 13.120 1.00 76.50 90 THR A N 1
ATOM 637 C CA . THR A 1 90 ? -11.091 -1.598 12.711 1.00 76.50 90 THR A CA 1
ATOM 638 C C . THR A 1 90 ? -11.550 -2.489 11.556 1.00 76.50 90 THR A C 1
ATOM 640 O O . THR A 1 90 ? -10.792 -2.694 10.609 1.00 76.50 90 THR A O 1
ATOM 643 N N . THR A 1 91 ? -12.809 -2.938 11.558 1.00 80.25 91 THR A N 1
ATOM 644 C CA . THR A 1 91 ? -13.377 -3.741 10.460 1.00 80.25 91 THR A CA 1
ATOM 645 C C . THR A 1 91 ? -13.478 -2.927 9.168 1.00 80.25 91 THR A C 1
ATOM 647 O O . THR A 1 91 ? -13.111 -3.414 8.097 1.00 80.25 91 THR A O 1
ATOM 650 N N . ALA A 1 92 ? -13.902 -1.659 9.256 1.00 83.19 92 ALA A N 1
ATOM 651 C CA . ALA A 1 92 ? -13.956 -0.765 8.104 1.00 83.19 92 ALA A CA 1
ATOM 652 C C . ALA A 1 92 ? -12.561 -0.534 7.505 1.00 83.19 92 ALA A C 1
ATOM 654 O O . ALA A 1 92 ? -12.386 -0.725 6.300 1.00 83.19 92 ALA A O 1
ATOM 655 N N . VAL A 1 93 ? -11.565 -0.200 8.337 1.00 77.81 93 VAL A N 1
ATOM 656 C CA . VAL A 1 93 ? -10.166 -0.017 7.910 1.00 77.81 93 VAL A CA 1
ATOM 657 C C . VAL A 1 93 ? -9.630 -1.295 7.263 1.00 77.81 93 VAL A C 1
ATOM 659 O O . VAL A 1 93 ? -9.105 -1.236 6.155 1.00 77.81 93 VAL A O 1
ATOM 662 N N . ARG A 1 94 ? -9.850 -2.466 7.876 1.00 80.25 94 ARG A N 1
ATOM 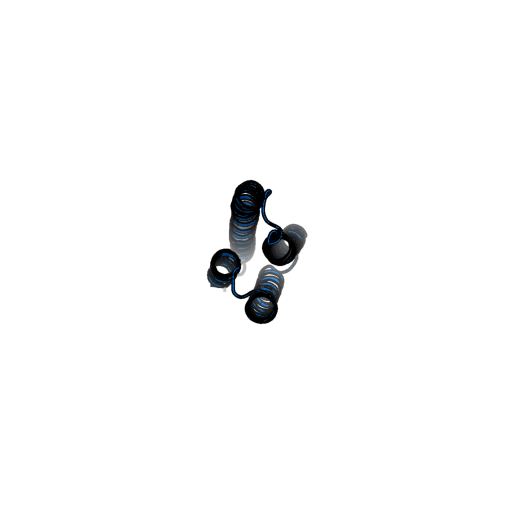663 C CA . ARG A 1 94 ? -9.429 -3.766 7.330 1.00 80.25 94 ARG A CA 1
ATOM 664 C C . ARG A 1 94 ? -10.065 -4.058 5.963 1.00 80.25 94 ARG A C 1
ATOM 666 O O . ARG A 1 94 ? -9.385 -4.557 5.067 1.00 80.25 94 ARG A O 1
ATOM 673 N N . SER A 1 95 ? -11.341 -3.707 5.767 1.00 82.62 95 SER A N 1
ATOM 674 C CA . SER A 1 95 ? -12.024 -3.861 4.471 1.00 82.62 95 SER A CA 1
ATOM 675 C C . SER A 1 95 ? -11.446 -2.950 3.382 1.00 82.62 95 SER A C 1
ATOM 677 O O . SER A 1 95 ? -11.335 -3.355 2.224 1.00 82.62 95 SER A O 1
ATOM 679 N N . TRP A 1 96 ? -11.061 -1.726 3.751 1.00 82.38 96 TRP A N 1
ATOM 680 C CA . TRP A 1 96 ? -10.470 -0.753 2.837 1.00 82.38 96 TRP A CA 1
ATOM 681 C C . TRP A 1 96 ? -9.045 -1.135 2.455 1.00 82.38 96 TRP A C 1
ATOM 683 O O . TRP A 1 96 ? -8.724 -1.103 1.273 1.00 82.38 96 TRP A O 1
ATOM 693 N N . LEU A 1 97 ? -8.229 -1.576 3.417 1.00 74.38 97 LEU A N 1
ATOM 694 C CA . LEU A 1 97 ? -6.888 -2.104 3.148 1.00 74.38 97 LEU A CA 1
ATOM 695 C C . LEU A 1 97 ? -6.948 -3.321 2.217 1.00 74.38 97 LEU A C 1
ATOM 697 O O . LEU A 1 97 ? -6.143 -3.430 1.300 1.00 74.38 97 LEU A O 1
ATOM 701 N N . GLY A 1 98 ? -7.943 -4.200 2.388 1.00 76.94 98 GLY A N 1
ATOM 702 C CA . GLY A 1 98 ? -8.168 -5.319 1.471 1.00 76.94 98 GLY A CA 1
ATOM 703 C C . GLY A 1 98 ? -8.489 -4.872 0.041 1.00 76.94 98 GLY A C 1
ATOM 704 O O . GLY A 1 98 ? -7.934 -5.422 -0.904 1.00 76.94 98 GLY A O 1
ATOM 705 N N . ARG A 1 99 ? -9.348 -3.859 -0.123 1.00 83.25 99 ARG A N 1
ATOM 706 C CA . ARG A 1 99 ? -9.665 -3.284 -1.442 1.00 83.25 99 ARG A CA 1
ATOM 707 C C . ARG A 1 99 ? -8.466 -2.584 -2.074 1.00 83.25 99 ARG A C 1
ATOM 709 O O . ARG A 1 99 ? -8.240 -2.767 -3.263 1.00 83.25 99 ARG A O 1
ATOM 716 N N . LEU A 1 100 ? -7.696 -1.836 -1.285 1.00 77.62 100 LEU A N 1
ATOM 717 C CA . LEU A 1 100 ? -6.463 -1.187 -1.731 1.00 77.62 100 LEU A CA 1
ATOM 718 C C . LEU A 1 100 ? -5.436 -2.209 -2.208 1.00 77.62 100 LEU A C 1
ATOM 720 O O . LEU A 1 100 ? -4.916 -2.042 -3.299 1.00 77.62 100 LEU A O 1
ATOM 724 N N . ALA A 1 101 ? -5.222 -3.297 -1.463 1.00 75.94 101 ALA A N 1
ATOM 725 C CA . ALA A 1 101 ? -4.297 -4.352 -1.870 1.00 75.94 101 ALA A CA 1
ATOM 726 C C . ALA A 1 101 ? -4.702 -5.000 -3.206 1.00 75.94 101 ALA A C 1
ATOM 728 O O . ALA A 1 101 ? -3.852 -5.247 -4.053 1.00 75.94 101 ALA A O 1
ATOM 729 N N . VAL A 1 102 ? -6.001 -5.251 -3.424 1.00 80.38 102 VAL A N 1
ATOM 730 C CA . VAL A 1 102 ? -6.494 -5.792 -4.705 1.00 80.38 102 VAL A CA 1
ATOM 731 C C . VAL A 1 102 ? -6.333 -4.773 -5.831 1.00 80.38 102 VAL A C 1
ATOM 733 O O . VAL A 1 102 ? -5.827 -5.121 -6.893 1.00 80.38 102 VAL A O 1
ATOM 736 N N . ALA A 1 103 ? -6.741 -3.523 -5.605 1.00 77.00 103 ALA A N 1
ATOM 737 C CA . ALA A 1 103 ? -6.630 -2.460 -6.598 1.00 77.00 103 ALA A CA 1
ATOM 738 C C . ALA A 1 103 ? -5.170 -2.206 -6.994 1.00 77.00 103 ALA A C 1
ATOM 740 O O . ALA A 1 103 ? -4.873 -2.078 -8.177 1.00 77.00 103 ALA A O 1
ATOM 741 N N . GLU A 1 104 ? -4.261 -2.196 -6.021 1.00 76.31 104 GLU A N 1
ATOM 742 C CA . GLU A 1 104 ? -2.825 -2.069 -6.244 1.00 76.31 104 GLU A CA 1
ATOM 743 C C . GLU A 1 104 ? -2.277 -3.231 -7.063 1.00 76.31 104 GLU A C 1
ATOM 745 O O . GLU A 1 104 ? -1.552 -2.996 -8.023 1.00 76.31 104 GLU A O 1
ATOM 750 N N . LEU A 1 105 ? -2.660 -4.468 -6.744 1.00 76.19 105 LEU A N 1
ATOM 751 C CA . LEU A 1 105 ? -2.188 -5.651 -7.461 1.00 76.19 105 LEU A CA 1
ATOM 752 C C . LEU A 1 105 ? -2.681 -5.665 -8.915 1.00 76.19 105 LEU A C 1
ATOM 754 O O . LEU A 1 105 ? -1.902 -5.938 -9.825 1.00 76.19 105 LEU A O 1
ATOM 758 N N . VAL A 1 106 ? -3.944 -5.296 -9.150 1.00 81.38 106 VAL A N 1
ATOM 759 C CA . VAL A 1 106 ? -4.487 -5.120 -10.507 1.00 81.38 106 VAL A CA 1
ATOM 760 C C . VAL A 1 106 ? -3.722 -4.028 -11.248 1.00 81.38 106 VAL A C 1
ATOM 762 O O . VAL A 1 106 ? -3.281 -4.242 -12.378 1.00 81.38 106 VAL A O 1
ATOM 765 N N . LEU A 1 107 ? -3.517 -2.873 -10.615 1.00 76.88 107 LEU A N 1
ATOM 766 C CA . LEU A 1 107 ? -2.827 -1.745 -11.230 1.00 76.88 107 LEU A CA 1
ATOM 767 C C . LEU A 1 107 ? -1.374 -2.097 -11.576 1.00 76.88 107 LEU A C 1
ATOM 769 O O . LEU A 1 107 ? -0.932 -1.819 -12.686 1.00 76.88 107 LEU A O 1
ATOM 773 N N . LEU A 1 108 ? -0.675 -2.793 -10.681 1.00 74.50 108 LEU A N 1
ATOM 774 C CA . LEU A 1 108 ? 0.663 -3.345 -10.893 1.00 74.50 108 LEU A CA 1
ATOM 775 C C . LEU A 1 108 ? 0.748 -4.235 -12.117 1.00 74.50 108 LEU A C 1
ATOM 777 O O . LEU A 1 108 ? 1.598 -4.011 -12.973 1.00 74.50 108 LEU A O 1
ATOM 781 N N . VAL A 1 109 ? -0.131 -5.234 -12.204 1.00 79.38 109 VAL A N 1
ATOM 782 C CA . VAL A 1 109 ? -0.143 -6.183 -13.322 1.00 79.38 109 VAL A CA 1
ATOM 783 C C . VAL A 1 109 ? -0.422 -5.446 -14.629 1.00 79.38 109 VAL A C 1
ATOM 785 O O . VAL A 1 109 ? 0.235 -5.706 -15.635 1.00 79.38 109 VAL A O 1
ATOM 788 N N . THR A 1 110 ? -1.342 -4.480 -14.605 1.00 79.38 110 THR A N 1
ATOM 789 C CA . THR A 1 110 ? -1.716 -3.709 -15.796 1.00 79.38 110 THR A CA 1
ATOM 790 C C . THR A 1 110 ? -0.561 -2.829 -16.270 1.00 79.38 110 THR A C 1
ATOM 792 O O . THR A 1 110 ? -0.175 -2.885 -17.434 1.00 79.38 110 THR A O 1
ATOM 795 N N . VAL A 1 111 ? 0.034 -2.045 -15.367 1.00 71.88 111 VAL A N 1
ATOM 796 C CA . VAL A 1 111 ? 1.122 -1.115 -15.695 1.00 71.88 111 VAL A CA 1
ATOM 797 C C . VAL A 1 111 ? 2.392 -1.873 -16.081 1.00 71.88 111 VAL A C 1
ATOM 799 O O . VAL A 1 111 ? 3.042 -1.505 -17.058 1.00 71.88 111 VAL A O 1
ATOM 802 N N . ALA A 1 112 ? 2.724 -2.958 -15.377 1.00 72.75 112 ALA A N 1
ATOM 803 C CA . ALA A 1 112 ? 3.846 -3.816 -15.741 1.00 72.75 112 ALA A CA 1
ATOM 804 C C . ALA A 1 112 ? 3.642 -4.451 -17.120 1.00 72.75 112 ALA A C 1
ATOM 806 O O . ALA A 1 112 ? 4.558 -4.417 -17.936 1.00 72.75 112 ALA A O 1
ATOM 807 N N . GLY A 1 113 ? 2.443 -4.972 -17.407 1.00 77.31 113 GLY A N 1
ATOM 808 C CA . GLY A 1 113 ? 2.106 -5.551 -18.707 1.00 77.31 113 GLY A CA 1
ATOM 809 C C . GLY A 1 113 ? 2.223 -4.539 -19.848 1.00 77.31 113 GLY A C 1
ATOM 810 O O . GLY A 1 113 ? 2.870 -4.820 -20.853 1.00 77.31 113 GLY A O 1
ATOM 811 N N . VAL A 1 114 ? 1.675 -3.332 -19.670 1.00 79.50 114 VAL A N 1
ATOM 812 C CA . VAL A 1 114 ? 1.781 -2.244 -20.658 1.00 79.50 114 VAL A CA 1
ATOM 813 C C . VAL A 1 114 ? 3.243 -1.874 -20.920 1.00 79.50 114 VAL A C 1
ATOM 815 O O . VAL A 1 114 ? 3.648 -1.756 -22.075 1.00 79.50 114 VAL A O 1
ATOM 818 N N . TRP A 1 115 ? 4.062 -1.737 -19.874 1.00 72.81 115 TRP A N 1
ATOM 819 C CA . TRP A 1 115 ? 5.475 -1.392 -20.039 1.00 72.81 115 TRP A CA 1
ATOM 820 C C . TRP A 1 115 ? 6.316 -2.517 -20.640 1.00 72.81 115 TRP A C 1
ATOM 822 O O . TRP A 1 115 ? 7.184 -2.229 -21.458 1.00 72.81 115 TRP A O 1
ATOM 832 N N . LEU A 1 116 ? 6.039 -3.776 -20.299 1.00 77.38 116 LEU A N 1
ATOM 833 C CA . LEU A 1 116 ? 6.679 -4.944 -20.914 1.00 77.38 116 LEU A CA 1
ATOM 834 C C . LEU A 1 116 ? 6.412 -5.017 -22.422 1.00 77.38 116 LEU A C 1
ATOM 836 O O . LEU A 1 116 ? 7.315 -5.365 -23.179 1.00 77.38 116 LEU A O 1
ATOM 840 N N . LEU A 1 117 ? 5.200 -4.656 -22.854 1.00 82.62 117 LEU A N 1
ATOM 841 C CA . LEU A 1 117 ? 4.826 -4.602 -24.270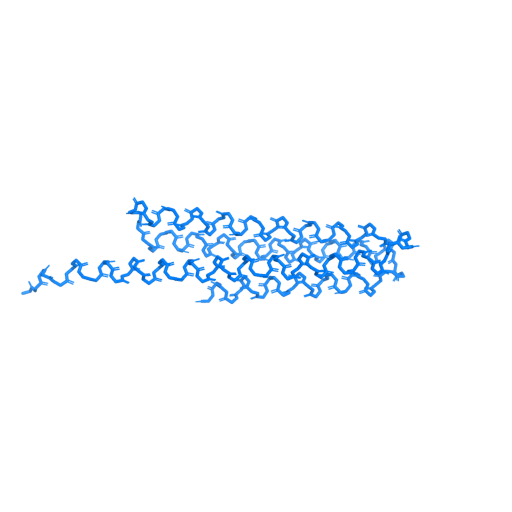 1.00 82.62 117 LEU A CA 1
ATOM 842 C C . LEU A 1 117 ? 5.472 -3.419 -25.001 1.00 82.62 117 LEU A C 1
ATOM 844 O O . LEU A 1 117 ? 5.886 -3.562 -26.148 1.00 82.62 117 LEU A O 1
ATOM 848 N N . LEU A 1 118 ? 5.553 -2.254 -24.352 1.00 79.06 118 LEU A N 1
ATOM 849 C CA . LEU A 1 118 ? 6.095 -1.037 -24.961 1.00 79.06 118 LEU A CA 1
ATOM 850 C C . LEU A 1 118 ? 7.627 -1.000 -24.988 1.00 79.06 118 LEU A C 1
ATOM 852 O O . LEU A 1 118 ? 8.193 -0.426 -25.915 1.00 79.06 118 LEU A O 1
ATOM 856 N N . ARG A 1 119 ? 8.297 -1.542 -23.962 1.00 73.50 119 ARG A N 1
ATOM 857 C CA . ARG A 1 119 ? 9.760 -1.496 -23.791 1.00 73.50 119 ARG A CA 1
ATOM 858 C C . ARG A 1 119 ? 10.294 -2.779 -23.144 1.00 73.50 119 ARG A C 1
ATOM 860 O O . ARG A 1 119 ? 10.587 -2.788 -21.944 1.00 73.50 119 ARG A O 1
ATOM 867 N N . PRO A 1 120 ? 10.474 -3.859 -23.923 1.00 74.38 120 PRO A N 1
ATOM 868 C CA . PRO A 1 120 ? 10.969 -5.135 -23.408 1.00 74.38 120 PRO A CA 1
ATOM 869 C C . PRO A 1 120 ? 12.402 -5.042 -22.860 1.00 74.38 120 PRO A C 1
ATOM 871 O O . PRO A 1 120 ? 12.754 -5.768 -21.937 1.00 74.38 120 PRO A O 1
ATOM 874 N N . GLU A 1 121 ? 13.229 -4.104 -23.327 1.00 73.94 121 GLU A N 1
ATOM 875 C CA . GLU A 1 121 ? 14.560 -3.881 -22.736 1.00 73.94 121 GLU A CA 1
ATOM 876 C C . GLU A 1 121 ? 14.525 -3.397 -21.271 1.00 73.94 121 GLU A C 1
ATOM 878 O O . GLU A 1 121 ? 15.518 -3.524 -20.555 1.00 73.94 121 GLU A O 1
ATOM 883 N N . ALA A 1 122 ? 13.384 -2.896 -20.781 1.00 67.31 122 ALA A N 1
ATOM 884 C CA . ALA A 1 122 ? 13.217 -2.426 -19.406 1.00 67.31 122 ALA A CA 1
ATOM 885 C C . ALA A 1 122 ? 12.684 -3.502 -18.435 1.00 67.31 122 ALA A C 1
ATOM 887 O O . ALA A 1 122 ? 12.357 -3.172 -17.292 1.00 67.31 122 ALA A O 1
ATOM 888 N N . VAL A 1 123 ? 12.613 -4.781 -18.845 1.00 72.94 123 VAL A N 1
ATOM 889 C CA . VAL A 1 123 ? 12.081 -5.901 -18.034 1.00 72.94 123 VAL A CA 1
ATOM 890 C C . VAL A 1 123 ? 12.637 -5.901 -16.613 1.00 72.94 123 VAL A C 1
ATOM 892 O O . VAL A 1 123 ? 11.870 -6.007 -15.663 1.00 72.94 123 VAL A O 1
ATOM 895 N N . VAL A 1 124 ? 13.953 -5.749 -16.444 1.00 68.75 124 VAL A N 1
ATOM 896 C CA . VAL A 1 124 ? 14.592 -5.823 -15.119 1.00 68.75 124 VAL A CA 1
ATOM 897 C C . VAL A 1 124 ? 14.084 -4.714 -14.192 1.00 68.75 124 VAL A C 1
ATOM 899 O O . VAL A 1 124 ? 13.768 -4.979 -13.034 1.00 68.75 124 VAL A O 1
ATOM 902 N N . ALA A 1 125 ? 13.935 -3.488 -14.703 1.00 64.94 125 ALA A N 1
ATOM 903 C CA . ALA A 1 125 ? 13.419 -2.355 -13.935 1.00 64.94 125 ALA A CA 1
ATOM 904 C C . ALA A 1 125 ? 11.924 -2.513 -13.606 1.00 64.94 125 ALA A C 1
ATOM 906 O O . ALA A 1 125 ? 11.499 -2.208 -12.489 1.00 64.94 125 ALA A O 1
ATOM 907 N N . VAL A 1 126 ? 11.137 -3.037 -14.554 1.00 68.75 126 VAL A N 1
ATOM 908 C CA . VAL A 1 126 ? 9.709 -3.329 -14.358 1.00 68.75 126 VAL A CA 1
ATOM 909 C C . VAL A 1 126 ? 9.527 -4.428 -13.313 1.00 68.75 126 VAL A C 1
ATOM 911 O O . VAL A 1 126 ? 8.750 -4.250 -12.380 1.00 68.75 126 VAL A O 1
ATOM 914 N N . VAL A 1 127 ? 10.278 -5.527 -13.406 1.00 70.25 127 VAL A N 1
ATOM 915 C CA . VAL A 1 127 ? 10.229 -6.637 -12.443 1.00 70.25 127 VAL A CA 1
ATOM 916 C C . VAL A 1 127 ? 10.667 -6.173 -11.058 1.00 70.25 127 VAL A C 1
ATOM 918 O O . VAL A 1 127 ? 9.994 -6.500 -10.084 1.00 70.25 127 VAL A O 1
ATOM 921 N N . ALA A 1 128 ? 11.729 -5.369 -10.952 1.00 66.19 128 ALA A N 1
ATOM 922 C CA . ALA A 1 128 ? 12.150 -4.791 -9.679 1.00 66.19 128 ALA A CA 1
ATOM 923 C C . ALA A 1 128 ? 11.036 -3.935 -9.055 1.00 66.19 128 ALA A C 1
ATOM 925 O O . ALA A 1 128 ? 10.702 -4.138 -7.890 1.00 66.19 128 ALA A O 1
ATOM 926 N N . CYS A 1 129 ? 10.394 -3.051 -9.829 1.00 67.75 129 CYS A N 1
ATOM 927 C CA . CYS A 1 129 ? 9.247 -2.273 -9.347 1.00 67.75 129 CYS A CA 1
ATOM 928 C C . CYS A 1 129 ? 8.079 -3.170 -8.923 1.00 67.75 129 CYS A C 1
ATOM 930 O O . CYS A 1 129 ? 7.490 -2.949 -7.868 1.00 67.75 129 CYS A O 1
ATOM 932 N N . VAL A 1 130 ? 7.772 -4.211 -9.702 1.00 67.81 130 VAL A N 1
ATOM 933 C CA . VAL A 1 130 ? 6.704 -5.161 -9.375 1.00 67.81 130 VAL A CA 1
ATOM 934 C C . VAL A 1 130 ? 6.973 -5.867 -8.056 1.00 67.81 130 VAL A C 1
ATOM 936 O O . VAL A 1 130 ? 6.076 -5.971 -7.225 1.00 67.81 130 VAL A O 1
ATOM 939 N N . LEU A 1 131 ? 8.206 -6.320 -7.839 1.00 70.06 131 LEU A N 1
ATOM 940 C CA . LEU A 1 131 ? 8.603 -7.014 -6.619 1.00 70.06 131 LEU A CA 1
ATOM 941 C C . LEU A 1 131 ? 8.480 -6.099 -5.397 1.00 70.06 131 LEU A C 1
ATOM 943 O O . LEU A 1 131 ? 7.976 -6.498 -4.351 1.00 70.06 131 LEU A O 1
ATOM 947 N N . VAL A 1 132 ? 8.903 -4.851 -5.562 1.00 69.06 132 VAL A N 1
ATOM 948 C CA . VAL A 1 132 ? 8.883 -3.808 -4.538 1.00 69.06 132 VAL A CA 1
ATOM 949 C C . VAL A 1 132 ? 7.449 -3.430 -4.159 1.00 69.06 132 VAL A C 1
ATOM 951 O O . VAL A 1 132 ? 7.112 -3.383 -2.978 1.00 69.06 132 VAL A O 1
ATOM 954 N N . SER A 1 133 ? 6.556 -3.261 -5.130 1.00 67.19 133 SER A N 1
ATOM 955 C CA . SER A 1 133 ? 5.142 -3.017 -4.836 1.00 67.19 133 SER A CA 1
ATOM 956 C C . SER A 1 133 ? 4.408 -4.279 -4.349 1.00 67.19 133 SER A C 1
ATOM 958 O O . SER A 1 133 ? 3.498 -4.191 -3.526 1.00 67.19 133 SER A O 1
ATOM 960 N N . ALA A 1 134 ? 4.838 -5.481 -4.747 1.00 66.50 134 ALA A N 1
ATOM 961 C CA . ALA A 1 134 ? 4.320 -6.728 -4.183 1.00 66.50 134 ALA A CA 1
ATOM 962 C C . ALA A 1 134 ? 4.653 -6.872 -2.686 1.00 66.50 134 ALA A C 1
ATOM 964 O O . ALA A 1 134 ? 3.845 -7.418 -1.933 1.00 66.50 134 ALA A O 1
ATOM 965 N N . GLN A 1 135 ? 5.791 -6.337 -2.222 1.00 72.06 135 GLN A N 1
ATOM 966 C CA . GLN A 1 135 ? 6.104 -6.263 -0.789 1.00 72.06 135 GLN A CA 1
ATOM 967 C C . GLN A 1 135 ? 5.113 -5.366 -0.036 1.00 72.06 135 GLN A C 1
ATOM 969 O O . GLN A 1 135 ? 4.713 -5.709 1.078 1.00 72.06 135 GLN A O 1
ATOM 974 N N . LEU A 1 136 ? 4.662 -4.263 -0.646 1.00 66.19 136 LEU A N 1
ATOM 975 C CA . LEU A 1 136 ? 3.627 -3.403 -0.067 1.00 66.19 136 LEU A CA 1
ATOM 976 C C . LEU A 1 136 ? 2.286 -4.143 0.035 1.00 66.19 136 LEU A C 1
ATOM 978 O O . LEU A 1 136 ? 1.672 -4.152 1.102 1.00 66.19 136 LEU A O 1
ATOM 982 N N . ALA A 1 137 ? 1.880 -4.861 -1.016 1.00 68.38 137 ALA A N 1
ATOM 983 C CA . ALA A 1 137 ? 0.675 -5.691 -0.995 1.00 68.38 137 ALA A CA 1
ATOM 984 C C . ALA A 1 137 ? 0.754 -6.823 0.051 1.00 68.38 137 ALA A C 1
ATOM 986 O O . ALA A 1 137 ? -0.221 -7.082 0.764 1.00 68.38 137 ALA A O 1
ATOM 987 N N . ALA A 1 138 ? 1.914 -7.471 0.194 1.00 70.44 138 ALA A N 1
ATOM 988 C CA . ALA A 1 138 ? 2.152 -8.488 1.216 1.00 70.44 138 ALA A CA 1
ATOM 989 C C . ALA A 1 138 ? 2.074 -7.898 2.631 1.00 70.44 138 ALA A C 1
ATOM 991 O O . ALA A 1 138 ? 1.423 -8.479 3.501 1.00 70.44 138 ALA A O 1
ATOM 992 N N . LEU A 1 139 ? 2.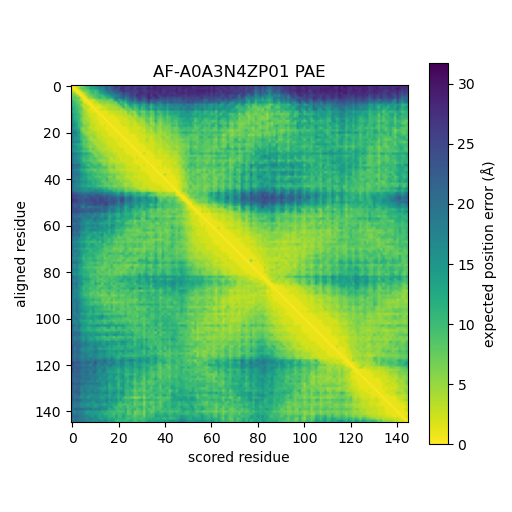657 -6.716 2.855 1.00 68.62 139 LEU A N 1
ATOM 993 C CA . LEU A 1 139 ? 2.547 -5.991 4.119 1.00 68.62 139 LEU A CA 1
ATOM 994 C C . LEU A 1 139 ? 1.082 -5.668 4.429 1.00 68.62 139 LEU A C 1
ATOM 996 O O . LEU A 1 139 ? 0.604 -5.982 5.515 1.00 68.62 139 LEU A O 1
ATOM 1000 N N . LEU A 1 140 ? 0.338 -5.115 3.468 1.00 67.56 140 LEU A N 1
ATOM 1001 C CA . LEU A 1 140 ? -1.092 -4.839 3.616 1.00 67.56 140 LEU A CA 1
ATOM 1002 C C . LEU A 1 140 ? -1.885 -6.116 3.932 1.00 67.56 140 LEU A C 1
ATOM 1004 O O . LEU A 1 140 ? -2.794 -6.080 4.761 1.00 67.56 140 LEU A O 1
ATOM 1008 N N . HIS A 1 141 ? -1.525 -7.253 3.329 1.00 73.25 141 HIS A N 1
ATOM 1009 C CA . HIS A 1 141 ? -2.143 -8.547 3.617 1.00 73.25 141 HIS A CA 1
ATOM 1010 C C . HIS A 1 141 ? -1.839 -9.042 5.037 1.00 73.25 141 HIS A C 1
ATOM 1012 O O . HIS A 1 141 ? -2.745 -9.525 5.717 1.00 73.25 141 HIS A O 1
ATOM 1018 N N . VAL A 1 142 ? -0.595 -8.905 5.504 1.00 71.88 142 VAL A N 1
ATOM 1019 C CA . VAL A 1 142 ? -0.191 -9.259 6.874 1.00 71.88 142 VAL A CA 1
ATOM 1020 C C . VAL A 1 142 ? -0.889 -8.359 7.889 1.00 71.88 142 VAL A C 1
ATOM 1022 O O . VAL A 1 142 ? -1.456 -8.863 8.849 1.00 71.88 142 VAL A O 1
ATOM 1025 N N . LEU A 1 143 ? -0.952 -7.049 7.637 1.00 63.62 143 LEU A N 1
ATOM 1026 C CA . LEU A 1 143 ? -1.673 -6.089 8.480 1.00 63.62 143 LEU A CA 1
ATOM 1027 C C . LEU A 1 143 ? -3.195 -6.328 8.486 1.00 63.62 143 LEU A C 1
ATOM 1029 O O . LEU A 1 143 ? -3.907 -5.866 9.382 1.00 63.62 143 LEU A O 1
ATOM 1033 N N . ARG A 1 144 ? -3.712 -7.061 7.492 1.00 67.50 144 ARG A N 1
ATOM 1034 C CA . ARG A 1 144 ? -5.104 -7.518 7.435 1.00 67.50 144 ARG A CA 1
ATOM 1035 C C . ARG A 1 144 ? -5.362 -8.779 8.264 1.00 67.50 144 ARG A C 1
ATOM 1037 O O . ARG A 1 144 ? -6.536 -9.069 8.488 1.00 67.50 144 ARG A O 1
ATOM 1044 N N . ARG A 1 145 ? -4.350 -9.558 8.651 1.00 61.41 145 ARG A N 1
ATOM 1045 C CA . ARG A 1 145 ? -4.531 -10.743 9.510 1.00 61.41 145 ARG A CA 1
ATOM 1046 C C . ARG A 1 145 ? -4.581 -10.332 10.972 1.00 61.41 145 ARG A C 1
ATOM 1048 O O . ARG A 1 145 ? -5.526 -10.794 11.652 1.00 61.41 145 ARG A O 1
#

Mean predicted aligned error: 9.68 Å